Protein AF-A0A8T4ZHA0-F1 (afdb_monomer)

Structure (mmCIF, N/CA/C/O backbone):
data_AF-A0A8T4ZHA0-F1
#
_entry.id   AF-A0A8T4ZHA0-F1
#
loop_
_atom_site.group_PDB
_atom_site.id
_atom_site.type_symbol
_atom_site.label_atom_id
_atom_site.label_alt_id
_atom_site.label_comp_id
_atom_site.label_asym_id
_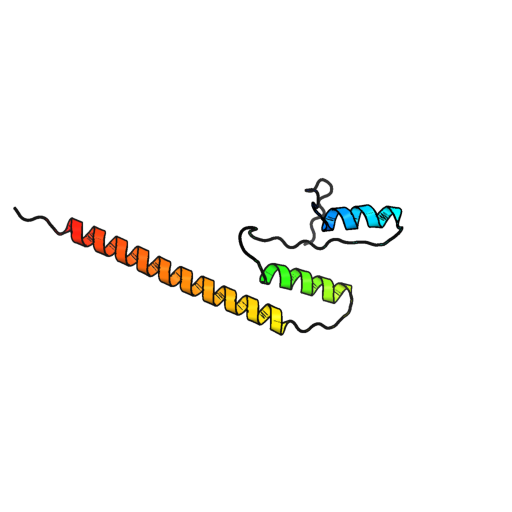atom_site.label_entity_id
_atom_site.label_seq_id
_atom_site.pdbx_PDB_ins_code
_atom_site.Cartn_x
_atom_site.Cartn_y
_atom_site.Cartn_z
_atom_site.occupancy
_atom_site.B_iso_or_equiv
_atom_site.auth_seq_id
_atom_site.auth_comp_id
_atom_site.auth_asym_id
_atom_site.auth_atom_id
_atom_site.pdbx_PDB_model_num
ATOM 1 N N . GLY A 1 1 ? -1.541 17.583 -7.412 1.00 37.22 1 GLY A N 1
ATOM 2 C CA . GLY A 1 1 ? -0.171 18.098 -7.582 1.00 37.22 1 GLY A CA 1
ATOM 3 C C . GLY A 1 1 ? 0.789 16.936 -7.489 1.00 37.22 1 GLY A C 1
ATOM 4 O O . GLY A 1 1 ? 0.532 16.043 -6.695 1.00 37.22 1 GLY A O 1
ATOM 5 N N . VAL A 1 2 ? 1.825 16.910 -8.325 1.00 42.56 2 VAL A N 1
ATOM 6 C CA . VAL A 1 2 ? 2.918 15.930 -8.247 1.00 42.56 2 VAL A CA 1
ATOM 7 C C . VAL A 1 2 ? 4.155 16.691 -7.794 1.00 42.56 2 VAL A C 1
ATOM 9 O O . VAL A 1 2 ? 4.518 17.682 -8.423 1.00 42.56 2 VAL A O 1
ATOM 12 N N . THR A 1 3 ? 4.779 16.242 -6.711 1.00 62.56 3 THR A N 1
ATOM 13 C CA . THR A 1 3 ? 6.028 16.814 -6.203 1.00 62.56 3 THR A CA 1
ATOM 14 C C . THR A 1 3 ? 7.154 15.858 -6.566 1.00 62.56 3 THR A C 1
ATOM 16 O O . THR A 1 3 ? 7.083 14.675 -6.240 1.00 62.56 3 THR A O 1
ATOM 19 N N . VAL A 1 4 ? 8.168 16.344 -7.282 1.00 66.50 4 VAL A N 1
ATOM 20 C CA . VAL A 1 4 ? 9.339 15.539 -7.653 1.00 66.50 4 VAL A CA 1
ATOM 21 C C . VAL A 1 4 ? 10.463 15.870 -6.686 1.00 66.50 4 VAL A C 1
ATOM 23 O O . VAL A 1 4 ? 11.120 16.899 -6.828 1.00 66.50 4 VAL A O 1
ATOM 26 N N . ASP A 1 5 ? 10.678 14.996 -5.709 1.00 69.12 5 ASP A N 1
ATOM 27 C CA . ASP A 1 5 ? 11.850 15.060 -4.843 1.00 69.12 5 ASP A CA 1
ATOM 28 C C . ASP A 1 5 ? 13.026 14.331 -5.511 1.00 69.12 5 ASP A C 1
ATOM 30 O O . ASP A 1 5 ? 12.945 13.143 -5.824 1.00 69.12 5 ASP A O 1
ATOM 34 N N . ARG A 1 6 ? 14.114 15.065 -5.776 1.00 68.88 6 ARG A N 1
ATOM 35 C CA . ARG A 1 6 ? 15.335 14.540 -6.410 1.00 68.88 6 ARG A CA 1
ATOM 36 C C . ARG A 1 6 ? 16.401 14.096 -5.407 1.00 68.88 6 ARG A C 1
ATOM 38 O O . ARG A 1 6 ? 17.335 13.413 -5.815 1.00 68.88 6 ARG A O 1
ATOM 45 N N . ALA A 1 7 ? 16.281 14.487 -4.139 1.00 68.50 7 ALA A N 1
ATOM 46 C CA . ALA A 1 7 ? 17.226 14.146 -3.074 1.00 68.50 7 ALA A CA 1
ATOM 47 C C . ALA A 1 7 ? 16.737 12.977 -2.197 1.00 68.50 7 ALA A C 1
ATOM 49 O O . ALA A 1 7 ? 17.449 12.584 -1.279 1.00 68.50 7 ALA A O 1
ATOM 50 N N . GLY A 1 8 ? 15.530 12.471 -2.480 1.00 69.88 8 GLY A N 1
ATOM 51 C CA . GLY A 1 8 ? 14.653 11.759 -1.554 1.00 69.88 8 GLY A CA 1
ATOM 52 C C . GLY A 1 8 ? 15.178 10.509 -0.844 1.00 69.88 8 GLY A C 1
ATOM 53 O O . GLY A 1 8 ? 16.284 10.012 -1.045 1.00 69.88 8 GLY A O 1
ATOM 54 N N . ILE A 1 9 ? 14.312 9.988 0.021 1.00 79.12 9 ILE A N 1
ATOM 55 C CA . ILE A 1 9 ? 14.568 8.826 0.875 1.00 79.12 9 ILE A CA 1
ATOM 56 C C . ILE A 1 9 ? 14.764 7.571 0.001 1.00 79.12 9 ILE A C 1
ATOM 58 O O . ILE A 1 9 ? 13.964 7.334 -0.911 1.00 79.12 9 ILE A O 1
ATOM 62 N N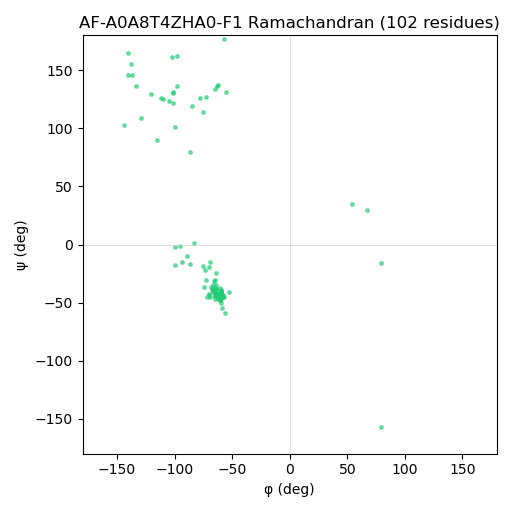 . PRO A 1 10 ? 15.794 6.741 0.260 1.00 85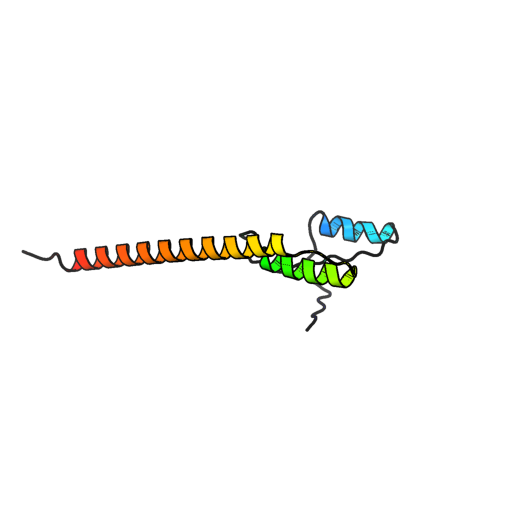.88 10 PRO A N 1
ATOM 63 C CA . PRO A 1 10 ? 16.019 5.530 -0.517 1.00 85.88 10 PRO A CA 1
ATOM 64 C C . PRO A 1 10 ? 14.850 4.550 -0.380 1.00 85.88 10 PRO A C 1
ATOM 66 O O . PRO A 1 10 ? 14.362 4.280 0.718 1.00 85.88 10 PRO A O 1
ATOM 69 N N . VAL A 1 11 ? 14.444 3.952 -1.501 1.00 89.75 11 VAL A N 1
ATOM 70 C CA . VAL A 1 11 ? 13.521 2.812 -1.495 1.00 89.75 11 VAL A CA 1
ATOM 71 C C . VAL A 1 11 ? 14.302 1.578 -1.057 1.00 89.75 11 VAL A C 1
ATOM 73 O O . VAL A 1 11 ? 15.206 1.129 -1.760 1.00 89.75 11 VAL A O 1
ATOM 76 N N . VAL A 1 12 ? 13.968 1.035 0.109 1.00 92.12 12 VAL A N 1
ATOM 77 C CA . VAL A 1 12 ? 14.665 -0.114 0.703 1.00 92.12 12 VAL A CA 1
ATOM 78 C C . VAL A 1 12 ? 13.941 -1.439 0.432 1.00 92.12 12 VAL A C 1
ATOM 80 O O . VAL A 1 12 ? 12.761 -1.470 0.080 1.00 92.12 12 VAL A O 1
ATOM 83 N N . GLY A 1 13 ? 14.659 -2.554 0.591 1.00 94.31 13 GLY A N 1
ATOM 84 C CA . GLY A 1 13 ? 14.123 -3.907 0.415 1.00 94.31 13 GLY A CA 1
ATOM 85 C C . GLY A 1 13 ? 14.006 -4.349 -1.048 1.00 94.31 13 GLY A C 1
ATOM 86 O O . GLY A 1 13 ? 14.700 -3.842 -1.933 1.00 94.31 13 GLY A O 1
ATOM 87 N N . ILE A 1 14 ? 13.122 -5.319 -1.303 1.00 96.25 14 ILE A N 1
ATOM 88 C CA . ILE A 1 14 ? 12.947 -5.930 -2.632 1.00 96.25 14 ILE A CA 1
ATOM 89 C C . ILE A 1 14 ? 12.538 -4.884 -3.677 1.00 96.25 14 ILE A C 1
ATOM 91 O O . ILE A 1 14 ? 13.063 -4.905 -4.787 1.00 96.25 14 ILE A O 1
ATOM 95 N N . SER A 1 15 ? 11.670 -3.933 -3.324 1.00 93.62 15 SER A N 1
ATOM 96 C CA . SER A 1 15 ? 11.220 -2.871 -4.235 1.00 93.62 15 SER A CA 1
ATOM 97 C C . SER A 1 15 ? 12.383 -2.029 -4.772 1.00 93.62 15 SER A C 1
ATOM 99 O O . SER A 1 15 ? 12.457 -1.775 -5.973 1.00 93.62 15 SER A O 1
ATOM 101 N N . GLY A 1 16 ? 13.325 -1.647 -3.903 1.00 93.69 16 GLY A N 1
ATOM 102 C CA . GLY A 1 16 ? 14.526 -0.910 -4.300 1.00 93.69 16 GLY A CA 1
ATOM 103 C C . GLY A 1 16 ? 15.505 -1.762 -5.103 1.00 93.69 16 GLY A C 1
ATOM 104 O O . GLY A 1 16 ? 16.024 -1.315 -6.126 1.00 93.69 16 GLY A O 1
ATOM 105 N N . LEU A 1 17 ? 15.711 -3.016 -4.683 1.00 95.50 17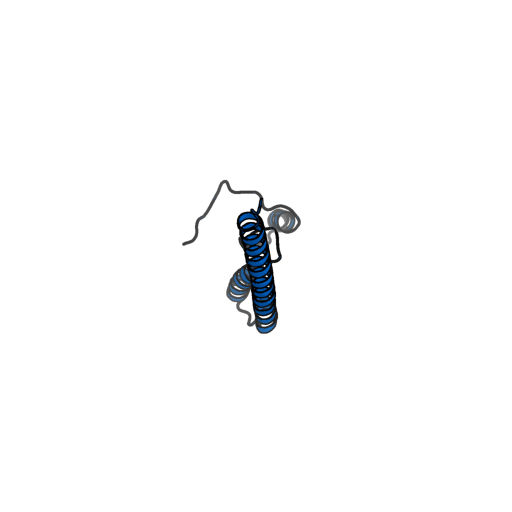 LEU A N 1
ATOM 106 C CA . LEU A 1 17 ? 16.597 -3.955 -5.371 1.00 95.50 17 LEU A CA 1
ATOM 107 C C . LEU A 1 17 ? 16.131 -4.225 -6.809 1.00 95.50 17 LEU A C 1
ATOM 109 O O . LEU A 1 17 ? 16.931 -4.141 -7.739 1.00 95.50 17 LEU A O 1
ATOM 113 N N . LEU A 1 18 ? 14.840 -4.507 -7.006 1.00 96.06 18 LEU A N 1
ATOM 114 C CA . LEU A 1 18 ? 14.265 -4.746 -8.331 1.00 96.06 18 LEU A CA 1
ATOM 115 C C . LEU A 1 18 ? 14.392 -3.514 -9.231 1.00 96.06 18 LEU A C 1
ATOM 117 O O . LEU A 1 18 ? 14.785 -3.647 -10.391 1.00 96.06 18 LEU A O 1
ATOM 121 N N . LEU A 1 19 ? 14.125 -2.319 -8.693 1.00 93.94 19 LEU A N 1
ATOM 122 C CA . LEU A 1 19 ? 14.266 -1.067 -9.436 1.00 93.94 19 LEU A CA 1
ATOM 123 C C . LEU A 1 19 ? 15.725 -0.827 -9.863 1.00 93.94 19 LEU A C 1
ATOM 125 O O . LEU A 1 19 ? 15.985 -0.476 -11.014 1.00 93.94 19 LEU A O 1
ATOM 129 N N . GLY A 1 20 ? 16.687 -1.084 -8.970 1.00 93.19 20 GLY A N 1
ATOM 130 C CA . GLY A 1 20 ? 18.117 -0.976 -9.266 1.00 93.19 20 GLY A CA 1
ATOM 131 C C . GLY A 1 20 ? 18.604 -1.990 -10.309 1.00 93.19 20 GLY A C 1
ATOM 132 O O . GLY A 1 20 ? 19.381 -1.641 -11.199 1.00 93.19 20 GLY A O 1
ATOM 133 N N . LEU A 1 21 ? 18.111 -3.233 -10.250 1.00 96.44 21 LEU A N 1
ATOM 134 C CA . LEU A 1 21 ? 18.470 -4.307 -11.185 1.00 96.44 21 LEU A CA 1
ATOM 135 C C . LEU A 1 21 ? 17.822 -4.165 -12.571 1.00 96.44 21 LEU A C 1
ATOM 137 O O . LEU A 1 21 ? 18.312 -4.761 -13.534 1.00 96.44 21 LEU A O 1
ATOM 141 N N . ALA A 1 22 ? 16.754 -3.377 -12.708 1.00 96.88 22 ALA A N 1
ATOM 142 C CA . ALA A 1 22 ? 16.078 -3.166 -13.986 1.00 96.88 22 ALA A CA 1
ATOM 143 C C . ALA A 1 22 ? 16.966 -2.440 -15.013 1.00 96.88 22 ALA A C 1
ATOM 145 O O . ALA A 1 22 ? 17.023 -2.836 -16.179 1.00 96.88 22 ALA A O 1
ATOM 146 N N . LYS A 1 23 ? 17.730 -1.428 -14.573 1.00 91.12 23 LYS A N 1
ATOM 147 C CA . LYS A 1 23 ? 18.593 -0.609 -15.442 1.00 91.12 23 LYS A CA 1
ATOM 148 C C . LYS A 1 23 ? 19.658 -1.417 -16.204 1.00 91.12 23 LYS A C 1
ATOM 150 O O . LYS A 1 23 ? 19.680 -1.315 -17.431 1.00 91.12 23 LYS A O 1
ATOM 155 N N . PRO A 1 24 ? 20.523 -2.233 -15.562 1.00 96.69 24 PRO A N 1
ATOM 156 C CA . PRO A 1 24 ? 21.505 -3.041 -16.295 1.00 96.69 24 PRO A CA 1
ATOM 157 C C . PRO A 1 24 ? 20.847 -4.087 -17.204 1.00 96.69 24 PRO A C 1
ATOM 159 O O . PRO A 1 24 ? 21.431 -4.481 -18.209 1.00 96.69 24 PRO A O 1
ATOM 162 N N . LYS A 1 25 ? 19.610 -4.497 -16.897 1.00 96.88 25 LYS A N 1
ATOM 163 C CA . LYS A 1 25 ? 18.807 -5.399 -17.732 1.00 96.88 25 LYS A CA 1
ATOM 164 C C . LYS A 1 25 ? 18.063 -4.692 -18.871 1.00 96.88 25 LYS A C 1
ATOM 166 O O . LYS A 1 25 ? 17.358 -5.362 -19.616 1.00 96.88 25 LYS A O 1
ATOM 171 N N . ARG A 1 26 ? 18.225 -3.369 -19.027 1.00 96.56 26 ARG A N 1
ATOM 172 C CA . ARG A 1 26 ? 17.512 -2.536 -20.016 1.00 96.56 26 ARG A CA 1
ATOM 173 C C . ARG A 1 26 ? 15.984 -2.672 -19.923 1.00 96.56 26 ARG A C 1
ATOM 175 O O . ARG A 1 26 ? 15.292 -2.622 -20.935 1.00 96.56 26 ARG A O 1
ATOM 182 N N . LEU A 1 27 ? 15.468 -2.851 -18.708 1.00 96.88 27 LEU A N 1
ATOM 183 C CA . LEU A 1 27 ? 14.037 -2.924 -18.434 1.00 96.88 27 LEU A CA 1
ATOM 184 C C . LEU A 1 27 ? 13.527 -1.569 -17.944 1.00 96.88 27 LEU A C 1
ATOM 186 O O . LEU A 1 27 ? 14.140 -0.941 -17.080 1.00 96.88 27 LEU A O 1
ATOM 190 N N . ASN A 1 28 ? 12.373 -1.150 -18.464 1.00 94.25 28 ASN A N 1
ATOM 191 C CA . ASN A 1 28 ? 11.634 -0.026 -17.903 1.00 94.25 28 ASN A CA 1
ATOM 192 C C . ASN A 1 28 ? 11.003 -0.470 -16.581 1.00 94.25 28 ASN A C 1
ATOM 194 O O . ASN A 1 28 ? 10.300 -1.478 -16.539 1.00 94.25 28 ASN A O 1
ATOM 198 N N . ALA A 1 29 ? 11.253 0.278 -15.511 1.00 93.50 29 ALA A N 1
ATOM 199 C CA . ALA A 1 29 ? 10.720 -0.025 -14.193 1.00 93.50 29 ALA A CA 1
ATOM 200 C C . ALA A 1 29 ? 10.292 1.253 -13.472 1.00 93.50 29 ALA A C 1
ATOM 202 O O . ALA A 1 29 ? 10.912 2.307 -13.606 1.00 93.50 29 ALA A O 1
ATOM 203 N N . ILE A 1 30 ? 9.226 1.126 -12.688 1.00 92.88 30 ILE A N 1
ATOM 204 C CA . ILE A 1 30 ? 8.684 2.159 -11.812 1.00 92.88 30 ILE A CA 1
ATOM 205 C C . ILE A 1 30 ? 8.321 1.506 -10.478 1.00 92.88 30 ILE A C 1
ATOM 207 O O . ILE A 1 30 ? 7.899 0.351 -10.442 1.00 92.88 30 ILE A O 1
ATOM 211 N N . CYS A 1 31 ? 8.488 2.238 -9.380 1.00 92.56 31 CYS A N 1
ATOM 212 C CA . CYS A 1 31 ? 8.013 1.836 -8.062 1.00 92.56 31 CYS A CA 1
ATOM 213 C C . CYS A 1 31 ? 6.877 2.776 -7.640 1.00 92.56 31 CYS A C 1
ATOM 215 O O . CYS A 1 31 ? 7.050 3.993 -7.665 1.00 92.56 31 CYS A O 1
ATOM 217 N N . LEU A 1 32 ? 5.718 2.218 -7.281 1.00 94.25 32 LEU A N 1
ATOM 218 C CA . LEU A 1 32 ? 4.584 2.966 -6.735 1.00 94.25 32 LEU A CA 1
ATOM 219 C C . LEU A 1 32 ? 4.561 2.778 -5.217 1.00 94.25 32 LEU A C 1
ATOM 221 O O . LEU A 1 32 ? 4.465 1.648 -4.741 1.00 94.25 32 LEU A O 1
ATOM 225 N N . LEU A 1 33 ? 4.639 3.875 -4.468 1.00 92.38 33 LEU A N 1
ATOM 226 C CA . LEU A 1 33 ? 4.653 3.868 -3.006 1.00 92.38 33 LEU A CA 1
ATOM 227 C C . LEU A 1 33 ? 3.471 4.681 -2.482 1.00 92.38 33 LEU A C 1
ATOM 229 O O . LEU A 1 33 ? 3.244 5.806 -2.926 1.00 92.38 33 LEU A O 1
ATOM 233 N N . GLY A 1 34 ? 2.710 4.092 -1.561 1.00 91.50 34 GLY A N 1
ATOM 234 C CA . GLY A 1 34 ? 1.626 4.764 -0.852 1.00 91.50 34 GLY A CA 1
ATOM 235 C C . GLY A 1 34 ? 2.083 5.156 0.544 1.00 91.50 34 GLY A C 1
ATOM 236 O O . GLY A 1 34 ? 2.633 4.325 1.261 1.00 91.50 34 GLY A O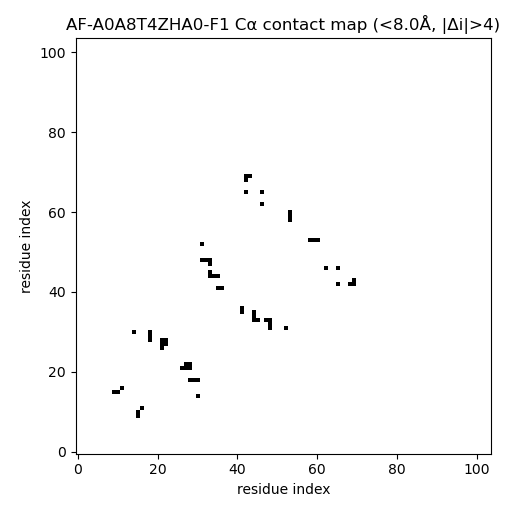 1
ATOM 237 N N . GLU A 1 35 ? 1.853 6.408 0.924 1.00 91.50 35 GLU A N 1
ATOM 238 C CA . GLU A 1 35 ? 2.031 6.853 2.304 1.00 91.50 35 GLU A CA 1
ATOM 239 C C . GLU A 1 35 ? 1.045 6.112 3.220 1.00 91.50 35 GLU A C 1
ATOM 241 O O . GLU A 1 35 ? -0.125 5.941 2.869 1.00 91.50 35 GLU A O 1
ATOM 246 N N . THR A 1 36 ? 1.530 5.653 4.373 1.00 92.00 36 THR A N 1
ATOM 247 C CA . THR A 1 36 ? 0.738 4.950 5.393 1.00 92.00 36 THR A CA 1
ATOM 248 C C . THR A 1 36 ? 1.173 5.418 6.775 1.00 92.00 36 THR A C 1
ATOM 250 O O . THR A 1 36 ? 2.254 5.984 6.932 1.00 92.00 36 THR A O 1
ATOM 253 N N . SER A 1 37 ? 0.372 5.124 7.796 1.00 88.19 37 SER A N 1
ATOM 254 C CA . SER A 1 37 ? 0.749 5.379 9.188 1.00 88.19 37 SER A CA 1
ATOM 255 C C . SER A 1 37 ? 1.876 4.465 9.701 1.00 88.19 37 SER A C 1
ATOM 257 O O . SER A 1 37 ? 2.477 4.742 10.737 1.00 88.19 37 SER A O 1
ATOM 259 N N . GLY A 1 38 ? 2.167 3.371 8.987 1.00 86.94 38 GLY A N 1
ATOM 260 C CA . GLY A 1 38 ? 3.290 2.465 9.238 1.00 86.94 38 GLY A CA 1
ATOM 261 C C . GLY A 1 38 ? 3.104 1.454 10.376 1.00 86.94 38 GLY A C 1
ATOM 262 O O . GLY A 1 38 ? 3.847 0.478 10.421 1.00 86.94 38 GLY A O 1
ATOM 263 N N . TYR A 1 39 ? 2.127 1.633 11.272 1.00 86.88 39 TYR A N 1
ATOM 264 C CA . TYR A 1 39 ? 1.928 0.752 12.437 1.00 86.88 39 TYR A CA 1
ATOM 265 C C . TYR A 1 39 ? 0.823 -0.301 12.256 1.00 86.88 39 TYR A C 1
ATOM 267 O O . TYR A 1 39 ? 0.776 -1.279 12.999 1.00 86.88 39 TYR A O 1
ATOM 275 N N . THR A 1 40 ? -0.069 -0.126 11.280 1.00 87.25 40 THR A N 1
ATOM 276 C CA . THR A 1 40 ? -1.143 -1.076 10.948 1.00 87.25 40 THR A CA 1
ATOM 277 C C . THR A 1 40 ? -1.280 -1.222 9.434 1.00 87.25 40 THR A C 1
ATOM 279 O O . THR A 1 40 ? -0.898 -0.312 8.692 1.00 87.25 40 THR A O 1
ATOM 282 N N . PRO A 1 41 ? -1.813 -2.356 8.941 1.00 89.56 41 PRO A N 1
ATOM 283 C CA . PRO A 1 41 ? -2.162 -2.491 7.532 1.00 89.56 41 PRO A CA 1
ATOM 284 C C . PRO A 1 41 ? -3.115 -1.375 7.087 1.00 89.56 41 PRO A C 1
ATOM 286 O O . PRO A 1 41 ? -4.132 -1.153 7.732 1.00 89.56 41 PRO A O 1
ATOM 289 N N . ASP A 1 42 ? -2.820 -0.713 5.966 1.00 92.75 42 ASP A N 1
ATOM 290 C CA . ASP A 1 42 ? -3.655 0.360 5.413 1.00 92.75 42 ASP A CA 1
ATOM 291 C C . ASP A 1 42 ? -4.243 -0.045 4.044 1.00 92.75 42 ASP A C 1
ATOM 293 O O . ASP A 1 42 ? -3.639 0.194 2.989 1.00 92.75 42 ASP A O 1
ATOM 297 N N . PRO A 1 43 ? -5.439 -0.667 4.013 1.00 94.25 43 PRO A N 1
ATOM 298 C CA . PRO A 1 43 ? -6.080 -1.070 2.769 1.00 94.25 43 PRO A CA 1
ATOM 299 C C . PRO A 1 43 ? -6.572 0.131 1.952 1.00 94.25 43 PRO A C 1
ATOM 301 O O . PRO A 1 43 ? -6.756 0.001 0.742 1.00 94.25 43 PRO A O 1
ATOM 304 N N . LYS A 1 44 ? -6.749 1.317 2.559 1.00 94.00 44 LYS A N 1
ATOM 305 C CA . LYS A 1 44 ? -7.114 2.534 1.819 1.00 94.00 44 LYS A CA 1
ATOM 306 C C . LYS A 1 44 ? -5.920 3.021 1.000 1.00 94.00 44 LYS A C 1
ATOM 308 O O . LYS A 1 44 ? -6.085 3.317 -0.185 1.00 94.00 44 LYS A O 1
ATOM 313 N N . ALA A 1 45 ? -4.726 3.059 1.591 1.00 95.19 45 ALA A N 1
ATOM 314 C CA . ALA A 1 45 ? -3.492 3.369 0.871 1.00 95.19 45 ALA A CA 1
ATOM 315 C C . ALA A 1 45 ? -3.214 2.339 -0.234 1.00 95.19 45 ALA A C 1
ATOM 317 O O . ALA A 1 45 ? -2.958 2.718 -1.381 1.00 95.19 45 ALA A O 1
ATOM 318 N N . ALA A 1 46 ? -3.371 1.045 0.066 1.00 95.19 46 ALA A N 1
ATOM 319 C CA . ALA A 1 46 ? -3.226 -0.018 -0.927 1.00 95.19 46 ALA A CA 1
ATOM 320 C C . ALA A 1 46 ? -4.214 0.138 -2.100 1.00 95.19 46 ALA A C 1
ATOM 322 O O . ALA A 1 46 ? -3.802 0.072 -3.260 1.00 95.19 46 ALA A O 1
ATOM 323 N N . LYS A 1 47 ? -5.497 0.440 -1.830 1.00 96.25 47 LYS A N 1
ATOM 324 C CA . LYS A 1 47 ? -6.508 0.684 -2.876 1.00 96.25 47 LYS A CA 1
ATOM 325 C C . LYS A 1 47 ? -6.133 1.863 -3.777 1.00 96.25 47 LYS A C 1
ATOM 327 O O . LYS A 1 47 ? -6.325 1.781 -4.991 1.00 96.25 47 LYS A O 1
ATOM 332 N N . ARG A 1 48 ? -5.580 2.950 -3.224 1.00 95.88 48 ARG A N 1
ATOM 333 C CA . ARG A 1 48 ? -5.142 4.120 -4.013 1.00 95.88 48 ARG A CA 1
ATOM 334 C C . ARG A 1 48 ? -4.028 3.756 -4.991 1.00 95.88 48 ARG A C 1
ATOM 336 O O . ARG A 1 48 ? -4.126 4.098 -6.168 1.00 95.88 48 ARG A O 1
ATOM 343 N N . ILE A 1 49 ? -3.013 3.026 -4.527 1.00 96.56 49 ILE A N 1
ATOM 344 C CA . ILE A 1 49 ? -1.915 2.561 -5.384 1.00 96.56 49 ILE A CA 1
ATOM 345 C C . ILE A 1 49 ? -2.420 1.584 -6.444 1.00 96.56 49 ILE A C 1
ATOM 347 O O . ILE A 1 49 ? -2.093 1.748 -7.618 1.00 96.56 49 ILE A O 1
ATOM 351 N N . LEU A 1 50 ? -3.283 0.636 -6.066 1.00 96.06 50 LEU A N 1
ATOM 352 C CA . LEU A 1 50 ? -3.890 -0.301 -7.010 1.00 96.06 50 LEU A CA 1
ATOM 353 C C . LEU A 1 50 ? -4.706 0.431 -8.085 1.00 96.06 50 LEU A C 1
ATOM 355 O O . LEU A 1 50 ? -4.584 0.118 -9.262 1.00 96.06 50 LEU A O 1
ATOM 359 N N . THR A 1 51 ? -5.459 1.468 -7.714 1.00 96.25 51 THR A N 1
ATOM 360 C CA . THR A 1 51 ? -6.218 2.295 -8.671 1.00 96.25 51 THR A CA 1
ATOM 361 C C . THR A 1 51 ? -5.304 2.967 -9.699 1.00 96.25 51 THR A C 1
ATOM 363 O O . THR A 1 51 ? -5.650 3.049 -10.877 1.00 96.25 51 THR A O 1
ATOM 366 N N . ILE A 1 52 ? -4.134 3.455 -9.276 1.00 95.75 52 ILE A N 1
ATOM 367 C CA . ILE A 1 52 ? -3.147 4.051 -10.187 1.00 95.75 52 ILE A CA 1
ATOM 368 C C . ILE A 1 52 ? -2.538 2.971 -11.085 1.00 95.75 52 ILE A C 1
ATOM 370 O O . ILE A 1 52 ? -2.458 3.165 -12.294 1.00 95.75 52 ILE A O 1
ATOM 374 N N . LEU A 1 53 ? -2.155 1.826 -10.517 1.00 96.25 53 LEU A N 1
ATOM 375 C CA . LEU A 1 53 ? -1.573 0.710 -11.263 1.00 96.25 53 LEU A CA 1
ATOM 376 C C . LEU A 1 53 ? -2.518 0.193 -12.356 1.00 96.25 53 LEU A C 1
ATOM 378 O O . LEU A 1 53 ? -2.098 0.020 -13.494 1.00 96.25 53 LEU A O 1
ATOM 382 N N . VAL A 1 54 ? -3.798 0.008 -12.028 1.00 97.00 54 VAL A N 1
ATOM 383 C CA . VAL A 1 54 ? -4.851 -0.411 -12.967 1.00 97.00 54 VAL A CA 1
ATOM 384 C C . VAL A 1 54 ? -4.951 0.558 -14.144 1.00 97.00 54 VAL A C 1
ATOM 386 O O . VAL A 1 54 ? -4.950 0.129 -15.295 1.00 97.00 54 VAL A O 1
ATOM 389 N N . LYS A 1 55 ? -4.936 1.871 -13.872 1.00 95.75 55 LYS A N 1
ATOM 390 C CA . LYS A 1 55 ? -4.933 2.909 -14.916 1.00 95.75 55 LYS A CA 1
ATOM 391 C C . LYS A 1 55 ? -3.672 2.881 -15.778 1.00 95.75 55 LYS A C 1
ATOM 393 O O . LYS A 1 55 ? -3.769 3.097 -16.979 1.00 95.75 55 LYS A O 1
ATOM 398 N N . LEU A 1 56 ? -2.506 2.630 -15.180 1.00 95.56 56 LEU A N 1
ATOM 399 C CA . LEU A 1 56 ? -1.237 2.539 -15.910 1.00 95.56 56 LEU A CA 1
ATOM 400 C C . LEU A 1 56 ? -1.178 1.310 -16.824 1.00 95.56 56 LEU A C 1
ATOM 402 O O . LEU A 1 56 ? -0.603 1.389 -17.904 1.00 95.56 56 LEU A O 1
ATOM 406 N N . LEU A 1 57 ? -1.753 0.188 -16.388 1.00 95.69 57 LEU A N 1
ATOM 407 C CA . LEU A 1 57 ? -1.767 -1.063 -17.148 1.00 95.69 57 LEU A CA 1
ATOM 408 C C . LEU A 1 57 ? -2.936 -1.157 -18.140 1.00 95.69 57 LEU A C 1
ATOM 410 O O . LEU A 1 57 ? -2.889 -1.996 -19.034 1.00 95.69 57 LEU A O 1
ATOM 414 N N . GLY A 1 58 ? -3.971 -0.325 -17.993 1.00 96.81 58 GLY A N 1
ATOM 415 C CA . GLY A 1 58 ? -5.158 -0.356 -18.851 1.00 96.81 58 GLY A CA 1
ATOM 416 C C . GLY A 1 58 ? -5.998 -1.626 -18.685 1.00 96.81 58 GLY A C 1
ATOM 417 O O . GLY A 1 58 ? -6.617 -2.076 -19.643 1.00 96.81 58 GLY A O 1
ATOM 418 N N . VAL A 1 59 ? -5.987 -2.223 -17.491 1.00 97.31 59 VAL A N 1
ATOM 419 C CA . VAL A 1 59 ? -6.749 -3.440 -17.168 1.00 97.31 59 VAL A CA 1
ATOM 420 C C . VAL A 1 59 ? -7.996 -3.102 -16.356 1.00 97.31 59 VAL A C 1
ATOM 422 O O . VAL A 1 59 ? -8.065 -2.044 -15.737 1.00 97.31 59 VAL A O 1
ATOM 425 N N . GLU A 1 60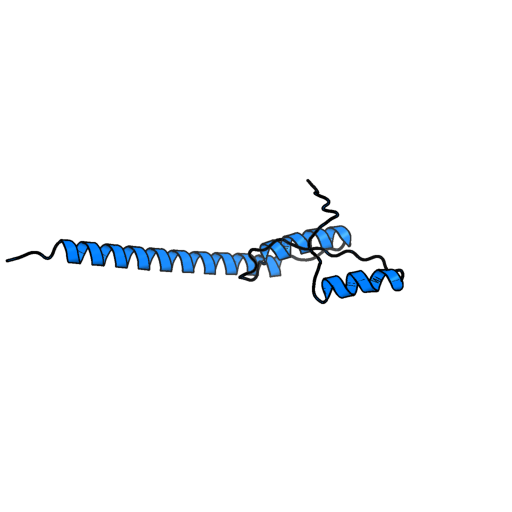 ? -8.963 -4.014 -16.312 1.00 95.56 60 GLU A N 1
ATOM 426 C CA . GLU A 1 60 ? -10.095 -3.938 -15.386 1.00 95.56 60 GLU A CA 1
ATOM 427 C C . GLU A 1 60 ? -9.865 -4.891 -14.212 1.00 95.56 60 GLU A C 1
ATOM 429 O O . GLU A 1 60 ? -9.492 -6.049 -14.395 1.00 95.56 60 GLU A O 1
ATOM 434 N N . ILE A 1 61 ? -10.058 -4.390 -12.991 1.00 95.62 61 ILE A N 1
ATOM 435 C CA . ILE A 1 61 ? -9.933 -5.166 -11.756 1.00 95.62 61 ILE A CA 1
ATOM 436 C C . ILE A 1 61 ? -11.143 -4.865 -10.880 1.00 95.62 61 ILE A C 1
ATOM 438 O O . ILE A 1 61 ? -11.526 -3.705 -10.716 1.00 95.62 61 ILE A O 1
ATOM 442 N N . ASP A 1 62 ? -11.714 -5.912 -10.290 1.00 96.31 62 ASP A N 1
ATOM 443 C CA . ASP A 1 62 ? -12.749 -5.779 -9.274 1.00 96.31 62 ASP A CA 1
ATOM 444 C C . ASP A 1 62 ? -12.142 -5.394 -7.912 1.00 96.31 62 ASP A C 1
ATOM 446 O O . ASP A 1 62 ? -11.243 -6.057 -7.389 1.00 96.31 62 ASP A O 1
ATOM 450 N N . PHE A 1 63 ? -12.653 -4.311 -7.325 1.00 97.06 63 PHE A N 1
ATOM 451 C CA . PHE A 1 63 ? -12.218 -3.785 -6.031 1.00 97.06 63 PHE A CA 1
ATOM 452 C C . PHE A 1 63 ? -13.071 -4.272 -4.847 1.00 97.06 63 PHE A C 1
ATOM 454 O O . PHE A 1 63 ? -12.742 -3.945 -3.705 1.00 97.06 63 PHE A O 1
ATOM 461 N N . THR A 1 64 ? -14.122 -5.074 -5.064 1.00 97.44 64 THR A N 1
ATOM 462 C CA . THR A 1 64 ? -15.018 -5.550 -3.987 1.00 97.44 64 THR A CA 1
ATOM 463 C C . THR A 1 64 ? -14.270 -6.204 -2.826 1.00 97.44 64 THR A C 1
ATOM 465 O O . THR A 1 64 ? -14.582 -5.944 -1.661 1.00 97.44 64 THR A O 1
ATOM 468 N N . GLY A 1 65 ? -13.239 -7.003 -3.121 1.00 96.25 65 GLY A N 1
ATOM 469 C CA . GLY A 1 65 ? -12.395 -7.635 -2.111 1.00 96.25 65 GLY A CA 1
ATOM 470 C C . GLY A 1 65 ? -11.774 -6.605 -1.169 1.00 96.25 65 GLY A C 1
ATOM 471 O O . GLY A 1 65 ? -12.042 -6.629 0.034 1.00 96.25 65 GLY A O 1
ATOM 472 N N . ILE A 1 66 ? -11.000 -5.654 -1.702 1.00 96.31 66 ILE A N 1
ATOM 473 C CA . ILE A 1 66 ? -10.326 -4.634 -0.884 1.00 96.31 66 ILE A CA 1
ATOM 474 C C . ILE A 1 66 ? -11.320 -3.688 -0.197 1.00 96.31 66 ILE A C 1
ATOM 476 O O . ILE A 1 66 ? -11.081 -3.276 0.936 1.00 96.31 66 ILE A O 1
ATOM 480 N N . ASP A 1 67 ? -12.469 -3.420 -0.817 1.00 97.12 67 ASP A N 1
ATOM 481 C CA . ASP A 1 67 ? -13.531 -2.610 -0.217 1.00 97.12 67 ASP A CA 1
ATOM 482 C C . ASP A 1 67 ? -14.167 -3.283 0.997 1.00 97.12 67 ASP A C 1
ATOM 484 O O . ASP A 1 67 ? -14.353 -2.642 2.033 1.00 97.12 67 ASP A O 1
ATOM 488 N N . SER A 1 68 ? -14.398 -4.595 0.932 1.00 96.12 68 SER A N 1
ATOM 489 C CA . SER A 1 68 ? -14.857 -5.358 2.094 1.00 96.12 68 SER A CA 1
ATOM 490 C C . SER A 1 68 ? -13.849 -5.305 3.252 1.00 96.12 68 SER A C 1
ATOM 492 O O . SER A 1 68 ? -14.240 -5.179 4.414 1.00 96.12 68 SER A O 1
ATOM 494 N N . HIS A 1 69 ? -12.544 -5.329 2.954 1.00 94.56 69 HIS A N 1
ATOM 495 C CA . HIS A 1 69 ? -11.488 -5.196 3.960 1.00 94.56 69 HIS A CA 1
ATOM 496 C C . HIS A 1 69 ? -11.448 -3.798 4.587 1.00 94.56 69 HIS A C 1
ATOM 498 O O . HIS A 1 69 ? -11.285 -3.687 5.802 1.00 94.56 69 HIS A O 1
ATOM 504 N N . ILE A 1 70 ? -11.654 -2.744 3.793 1.00 95.31 70 ILE A N 1
ATOM 505 C CA . ILE A 1 70 ? -11.759 -1.368 4.296 1.00 95.31 70 ILE A CA 1
ATOM 506 C C . ILE A 1 70 ? -12.934 -1.248 5.272 1.00 95.31 70 ILE A C 1
ATOM 508 O O . ILE A 1 70 ? -12.764 -0.701 6.360 1.00 95.31 70 ILE A O 1
ATOM 512 N N . LEU A 1 71 ? -14.103 -1.796 4.926 1.00 95.19 71 LEU A N 1
ATOM 513 C CA . LEU A 1 71 ? -15.283 -1.763 5.798 1.00 95.19 71 LEU A CA 1
ATOM 514 C C . LEU A 1 71 ? -15.056 -2.514 7.115 1.00 95.19 71 LEU A C 1
ATOM 516 O O . LEU A 1 71 ? -15.401 -2.002 8.178 1.00 95.19 71 LEU A O 1
ATOM 520 N N . ARG A 1 72 ? -14.420 -3.693 7.067 1.00 92.69 72 ARG A N 1
ATOM 521 C CA . ARG A 1 72 ? -14.059 -4.447 8.280 1.00 92.69 72 ARG A CA 1
ATOM 522 C C . ARG A 1 72 ? -13.136 -3.650 9.197 1.00 92.69 72 ARG A C 1
ATOM 524 O O . ARG A 1 72 ? -13.320 -3.680 10.407 1.00 92.69 72 ARG A O 1
ATOM 531 N N . MET A 1 73 ? -12.162 -2.931 8.641 1.00 89.94 73 MET A N 1
ATOM 532 C CA . MET A 1 73 ? -11.261 -2.109 9.452 1.00 89.94 73 MET A CA 1
ATOM 533 C C . MET A 1 73 ? -11.968 -0.931 10.116 1.00 89.94 73 MET A C 1
ATOM 535 O O . MET A 1 73 ? -11.692 -0.648 11.277 1.00 89.94 73 MET A O 1
ATOM 539 N N . VAL A 1 74 ? -12.921 -0.300 9.427 1.00 90.06 74 VAL A N 1
ATOM 540 C CA . VAL A 1 74 ? -13.746 0.768 10.013 1.00 90.06 74 VAL A CA 1
ATOM 541 C C . VAL A 1 74 ? -14.611 0.238 11.165 1.00 90.06 74 VAL A C 1
ATOM 543 O O . VAL A 1 74 ? -14.758 0.913 12.183 1.00 90.06 74 VAL A O 1
ATOM 546 N N . ASP A 1 75 ? -15.158 -0.975 11.046 1.00 92.38 75 ASP A N 1
ATOM 547 C CA . ASP A 1 75 ? -15.923 -1.611 12.130 1.00 92.38 75 ASP A CA 1
ATOM 548 C C . ASP A 1 75 ? -15.046 -1.894 13.362 1.00 92.38 75 ASP A C 1
ATOM 550 O O . ASP A 1 75 ? -15.432 -1.583 14.490 1.00 92.38 75 ASP A O 1
ATOM 554 N N . VAL A 1 76 ? -13.833 -2.417 13.150 1.00 89.56 76 VAL A N 1
ATOM 555 C CA . VAL A 1 76 ? -12.859 -2.643 14.230 1.00 89.56 76 VAL A CA 1
ATOM 556 C C . VAL A 1 76 ? -12.493 -1.328 14.921 1.00 89.56 76 VAL A C 1
ATOM 558 O O . VAL A 1 76 ? -12.552 -1.251 16.147 1.00 89.56 76 VAL A O 1
ATOM 561 N N . GLU A 1 77 ? -12.182 -0.283 14.154 1.00 87.88 77 GLU A N 1
ATOM 562 C CA . GLU A 1 77 ? -11.860 1.051 14.677 1.00 87.88 77 GLU A CA 1
ATOM 563 C C . GLU A 1 77 ? -13.022 1.632 15.498 1.00 87.88 77 GLU A C 1
ATOM 565 O O . GLU A 1 77 ? -12.830 2.144 16.602 1.00 87.88 77 GLU A O 1
ATOM 570 N N . THR A 1 78 ? -14.255 1.471 15.013 1.00 91.56 78 THR A N 1
ATOM 571 C CA . THR A 1 78 ? -15.456 1.943 15.714 1.00 91.56 78 THR A CA 1
ATOM 572 C C . THR A 1 78 ? -15.650 1.229 17.050 1.00 91.56 78 THR A C 1
ATOM 574 O O . THR A 1 78 ? -15.971 1.872 18.050 1.00 91.56 78 THR A O 1
ATOM 577 N N . LYS A 1 79 ? -15.431 -0.090 17.090 1.00 93.06 79 LYS A N 1
ATOM 578 C CA . LYS A 1 79 ? -15.533 -0.889 18.319 1.00 93.06 79 LYS A CA 1
ATOM 579 C C . LYS A 1 79 ? -14.454 -0.535 19.336 1.00 93.06 79 LYS A C 1
ATOM 581 O O . LYS A 1 79 ? -14.764 -0.460 20.522 1.00 93.06 79 LYS A O 1
ATOM 586 N N . ILE A 1 80 ? -13.222 -0.292 18.882 1.00 90.44 80 ILE A N 1
ATOM 587 C CA . ILE A 1 80 ? -12.124 0.168 19.745 1.00 90.44 80 ILE A CA 1
ATOM 588 C C . ILE A 1 80 ? -12.505 1.501 20.389 1.00 90.44 80 ILE A C 1
ATOM 590 O O . ILE A 1 80 ? -12.511 1.597 21.613 1.00 90.44 80 ILE A O 1
ATOM 594 N N . ARG A 1 81 ? -12.951 2.478 19.591 1.00 91.31 81 ARG A N 1
ATOM 595 C CA . ARG A 1 81 ? -13.372 3.791 20.100 1.00 91.31 81 ARG A CA 1
ATOM 596 C C . ARG A 1 81 ? -14.498 3.691 21.133 1.00 91.31 81 ARG A C 1
ATOM 598 O O . ARG A 1 81 ? -14.443 4.326 22.179 1.00 91.31 81 ARG A O 1
ATOM 605 N N . GLN A 1 82 ? -15.504 2.855 20.875 1.00 93.06 82 GLN A N 1
ATOM 606 C CA . GLN A 1 82 ? -16.594 2.626 21.831 1.00 93.06 82 GLN A CA 1
ATOM 607 C C . GLN A 1 82 ? -16.116 1.976 23.137 1.00 93.06 82 GLN A C 1
ATOM 609 O O . GLN A 1 82 ? -16.681 2.240 24.198 1.00 93.06 82 GLN A O 1
ATOM 614 N N . ALA A 1 83 ? -15.117 1.092 23.074 1.00 91.44 83 ALA A N 1
ATOM 615 C CA . ALA A 1 83 ? -14.529 0.489 24.264 1.00 91.44 83 ALA A CA 1
ATOM 616 C C . ALA A 1 83 ? -13.726 1.523 25.070 1.00 91.44 83 ALA A C 1
ATOM 618 O O . ALA A 1 83 ? -13.888 1.589 26.287 1.00 91.44 83 ALA A O 1
ATOM 619 N N . GLU A 1 84 ? -12.936 2.365 24.401 1.00 90.50 84 GLU A N 1
ATOM 620 C CA . GLU A 1 84 ? -12.175 3.457 25.022 1.00 90.50 84 GLU A CA 1
ATOM 621 C C . GLU A 1 84 ? -13.090 4.471 25.721 1.00 90.50 84 GLU A C 1
ATOM 623 O O . GLU A 1 84 ? -12.865 4.794 26.886 1.00 90.50 84 GLU A O 1
ATOM 628 N N . GLU A 1 85 ? -14.174 4.905 25.068 1.00 92.38 85 GLU A N 1
ATOM 629 C CA . GLU A 1 85 ? -15.158 5.825 25.658 1.00 92.38 85 GLU A CA 1
ATOM 630 C C . GLU A 1 85 ? -15.798 5.243 26.927 1.00 92.38 85 GLU A C 1
ATOM 632 O O . GLU A 1 85 ? -15.938 5.938 27.934 1.00 92.38 85 GLU A O 1
ATOM 637 N N . LYS A 1 86 ? -16.157 3.951 26.916 1.00 90.06 86 LYS A N 1
ATOM 638 C CA . LYS A 1 86 ? -16.720 3.270 28.095 1.00 90.06 86 LYS A CA 1
ATOM 639 C C . LYS A 1 86 ? -15.717 3.169 29.241 1.00 90.06 86 LYS A C 1
ATOM 641 O O . LYS A 1 86 ? -16.120 3.309 30.394 1.00 90.06 86 LYS A O 1
ATOM 646 N N . ILE A 1 87 ? -14.442 2.923 28.935 1.00 88.69 87 ILE A N 1
ATOM 647 C CA . ILE A 1 87 ? -13.367 2.890 29.935 1.00 88.69 87 ILE A CA 1
ATOM 648 C C . ILE A 1 87 ? -13.186 4.282 30.553 1.00 88.69 87 ILE A C 1
ATOM 650 O O . ILE A 1 87 ? -13.165 4.395 31.775 1.00 88.69 87 ILE A O 1
ATOM 654 N N . ASP A 1 88 ? -13.134 5.344 29.744 1.00 88.88 88 ASP A N 1
ATOM 655 C CA . ASP A 1 88 ? -12.976 6.722 30.233 1.00 88.88 88 ASP A CA 1
ATOM 656 C C . ASP A 1 88 ? -14.169 7.177 31.095 1.00 88.88 88 ASP A C 1
ATOM 658 O O . ASP A 1 88 ? -13.995 7.762 32.165 1.00 88.88 88 ASP A O 1
ATOM 662 N N . LEU A 1 89 ? -15.394 6.833 30.681 1.00 87.62 89 LEU A N 1
ATOM 663 C CA . LEU A 1 89 ? -16.613 7.067 31.464 1.00 87.62 89 LEU A CA 1
ATOM 664 C C . LEU A 1 89 ? -16.591 6.326 32.809 1.00 87.62 89 LEU A C 1
ATOM 666 O O . LEU A 1 89 ? -16.963 6.903 33.832 1.00 87.62 89 LEU A O 1
ATOM 670 N N . ALA A 1 90 ? -16.142 5.067 32.828 1.00 84.56 90 ALA A N 1
ATOM 671 C CA . ALA A 1 90 ? -16.025 4.286 34.058 1.00 84.56 90 ALA A CA 1
ATOM 672 C C . ALA A 1 90 ? -14.982 4.886 35.018 1.00 84.56 90 ALA A C 1
ATOM 674 O O . ALA A 1 90 ? -15.263 5.025 36.209 1.00 84.56 90 ALA A O 1
ATOM 675 N N . LEU A 1 91 ? -13.826 5.315 34.496 1.00 84.56 91 LEU A N 1
ATOM 676 C CA . LEU A 1 91 ? -12.777 5.976 35.277 1.00 84.56 91 LEU A CA 1
ATOM 677 C C . LEU A 1 91 ? -13.262 7.305 35.876 1.00 84.56 91 LEU A C 1
ATOM 679 O O . LEU A 1 91 ? -13.063 7.549 37.066 1.00 84.56 91 LEU A O 1
ATOM 683 N N . LYS A 1 92 ? -13.958 8.142 35.094 1.00 82.56 92 LYS A N 1
ATOM 684 C CA . LYS A 1 92 ? -14.551 9.399 35.588 1.00 82.56 92 LYS A CA 1
ATOM 685 C C . LYS A 1 92 ? -15.584 9.152 36.688 1.00 82.56 92 LYS A C 1
ATOM 687 O O .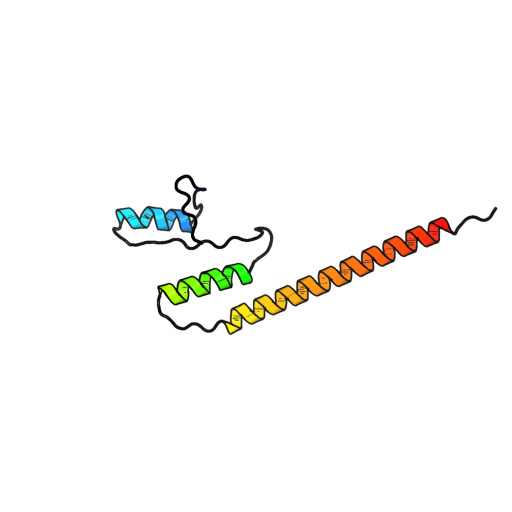 LYS A 1 92 ? -15.533 9.810 37.725 1.00 82.56 92 LYS A O 1
ATOM 692 N N . GLY A 1 93 ? -16.457 8.159 36.508 1.00 75.56 93 GLY A N 1
ATOM 693 C CA . GLY A 1 93 ? -17.470 7.795 37.501 1.00 75.56 93 GLY A CA 1
ATOM 694 C C . GLY A 1 93 ? -16.895 7.256 38.819 1.00 75.56 93 GLY A C 1
ATOM 695 O O . GLY A 1 93 ? -17.492 7.464 39.874 1.00 75.56 93 GLY A O 1
ATOM 696 N N . GLU A 1 94 ? -15.737 6.586 38.798 1.00 72.25 94 GLU A N 1
ATOM 697 C CA . GLU A 1 94 ? -15.039 6.147 40.017 1.00 72.25 94 GLU A CA 1
ATOM 698 C C . GLU A 1 94 ? -14.347 7.295 40.764 1.00 72.25 94 GLU A C 1
ATOM 700 O O . GLU A 1 94 ? -14.351 7.311 41.999 1.00 72.25 94 GLU A O 1
ATOM 705 N N . VAL A 1 95 ? -13.781 8.266 40.039 1.00 70.75 95 VAL A N 1
ATOM 706 C CA . VAL A 1 95 ? -13.165 9.468 40.630 1.00 70.75 95 VAL A CA 1
ATOM 707 C C . VAL A 1 95 ? -14.220 10.318 41.343 1.00 70.75 95 VAL A C 1
ATOM 709 O O . VAL A 1 95 ? -14.016 10.703 42.494 1.00 70.75 95 VAL A O 1
ATOM 712 N N . GLU A 1 96 ? -15.379 10.524 40.714 1.00 65.75 96 GLU A N 1
ATOM 713 C CA . GLU A 1 96 ? -16.504 11.272 41.296 1.00 65.75 96 GLU A CA 1
ATOM 714 C C . GLU A 1 96 ? -17.079 10.582 42.547 1.00 65.75 96 GLU A C 1
ATOM 716 O O . GLU A 1 96 ? -17.392 11.229 43.549 1.00 65.75 96 GLU A O 1
ATOM 721 N N . ARG A 1 97 ? -17.144 9.242 42.549 1.00 60.88 97 ARG A N 1
ATOM 722 C CA . ARG A 1 97 ? -17.603 8.465 43.714 1.00 60.88 97 ARG A CA 1
ATOM 723 C C . ARG A 1 97 ? -16.648 8.563 44.908 1.00 60.88 97 ARG A C 1
ATOM 725 O O . ARG A 1 97 ? -17.109 8.592 46.046 1.00 60.88 97 ARG A O 1
ATOM 732 N N . LYS A 1 98 ? -15.333 8.642 44.668 1.00 62.75 98 LYS A N 1
ATOM 733 C CA . LYS A 1 98 ? -14.331 8.849 45.729 1.00 62.75 98 LYS A CA 1
ATOM 734 C C . LYS A 1 98 ? -14.340 10.279 46.278 1.00 62.75 98 LYS A C 1
ATOM 736 O O . LYS A 1 98 ? -14.082 10.442 47.465 1.00 62.75 98 LYS A O 1
ATOM 741 N N . SER A 1 99 ? -14.683 11.294 45.476 1.00 58.38 99 SER A N 1
ATOM 742 C CA . SER A 1 99 ? -14.772 12.686 45.956 1.00 58.38 99 SER A CA 1
ATOM 743 C C . SER A 1 99 ? -15.995 12.980 46.831 1.00 58.38 99 SER A C 1
ATOM 745 O O . SER A 1 99 ? -15.962 13.925 47.611 1.00 58.38 99 SER A O 1
ATOM 747 N N . VAL A 1 100 ? -17.063 12.177 46.736 1.00 65.69 100 VAL A N 1
ATOM 748 C CA . VAL A 1 100 ? -18.295 12.346 47.538 1.00 65.69 100 VAL A CA 1
ATOM 749 C C . VAL A 1 100 ? -18.235 11.591 48.881 1.00 65.69 100 VAL A C 1
ATOM 751 O O . VAL A 1 100 ? -19.065 11.810 49.759 1.00 65.69 100 VAL A O 1
ATOM 754 N N . SER A 1 101 ? -17.231 10.736 49.101 1.00 66.00 101 SER A N 1
ATOM 755 C CA . SER A 1 101 ? -17.071 10.003 50.362 1.00 66.00 101 SER A CA 1
ATOM 756 C C . SER A 1 101 ? -16.287 10.815 51.401 1.00 66.00 101 SER A C 1
ATOM 758 O O . SER A 1 101 ? -15.111 10.551 51.640 1.00 66.00 101 SER A O 1
ATOM 760 N N . TYR A 1 102 ? -16.954 11.761 52.063 1.00 61.38 102 TYR A N 1
ATOM 761 C CA . TYR A 1 102 ? -16.503 12.333 53.337 1.00 61.38 102 TYR A CA 1
ATOM 762 C C . TYR A 1 102 ? -17.648 12.294 54.353 1.00 61.38 102 TYR A C 1
ATOM 764 O O . TYR A 1 102 ? -18.606 13.052 54.227 1.00 61.38 102 TYR A O 1
ATOM 772 N N . ILE A 1 103 ? -17.537 11.425 55.365 1.00 59.66 103 ILE A N 1
ATOM 773 C CA . ILE A 1 103 ? -18.287 11.538 56.625 1.00 59.66 103 ILE A CA 1
ATOM 774 C C . ILE A 1 103 ? -17.396 11.058 57.779 1.00 59.66 103 ILE A C 1
ATOM 776 O O . ILE A 1 103 ? -17.209 9.854 57.964 1.00 59.66 103 ILE A O 1
ATOM 780 N N . SER A 1 104 ? -16.854 12.010 58.539 1.00 51.12 104 SER A N 1
ATOM 781 C CA . SER A 1 104 ? -16.761 12.062 60.013 1.00 51.12 104 SER A CA 1
ATOM 782 C C . SER A 1 104 ? -16.104 13.377 60.408 1.00 51.12 104 SER A C 1
ATOM 784 O O . SER A 1 104 ? -14.977 13.624 59.926 1.00 51.12 104 SER A O 1
#

Nearest PDB structures (foldseek):
  6zs9-assembly1_AS  TM=2.076E-01  e=7.905E+00  Homo sapiens

Foldseek 3Di:
DDDDDPPDDQDDDPLNVVVVVCVVVVHDDDDQDFDDPPPDDDLVSVVVSVVVVCVVVVHDDDCVVSVVVVVVVVVVVVVVVVVVVVVVVVVVVVVVVVVPPDDD

Sequence (104 aa):
GVTVDRAGIPVVGISGLLLGLAKPKRLNAICLLGETSGYTPDPKAAKRILTILVKLLGVEIDFTGIDSHILRMVDVETKIRQAEEKIDLALKGEVERKSVSYIS

Solvent-accessible surface area (backbone atoms only — not comparable to full-atom values): 6660 Å² total; per-residue (Å²): 138,85,83,87,72,87,84,61,84,81,66,69,65,69,70,28,52,54,54,63,56,22,57,88,68,75,44,90,72,85,86,90,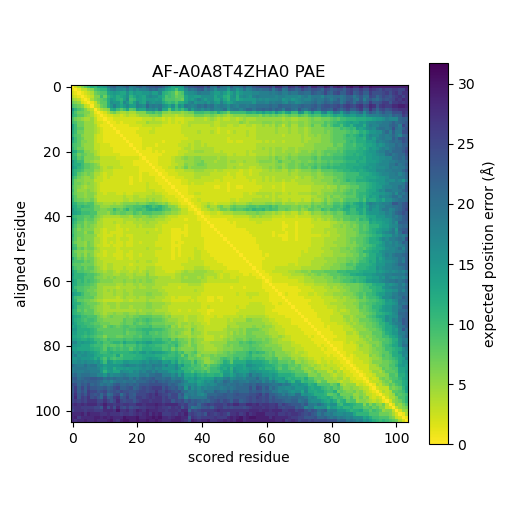82,61,79,70,90,79,84,63,92,53,55,65,37,50,50,54,49,48,56,51,50,35,64,75,70,72,57,89,78,86,56,65,70,57,51,54,51,44,53,52,50,53,52,54,53,52,52,50,51,55,51,51,52,52,49,53,51,51,54,52,54,52,54,55,55,60,73,68,69,77,90,133

Secondary structure (DSSP, 8-state):
-----SS-----SHHHHHHHHHTTTT-----------SSS--HHHHHHHHHHHHHHHT-----HHHHHHHHHHHHHHHHHHHHHHHHHHHHHHHHHHHHT----

Mean predicted aligned error: 9.0 Å

Radius of gyration: 24.05 Å; Cα contacts (8 Å, |Δi|>4): 32; chains: 1; bounding box: 40×26×80 Å

pLDDT: m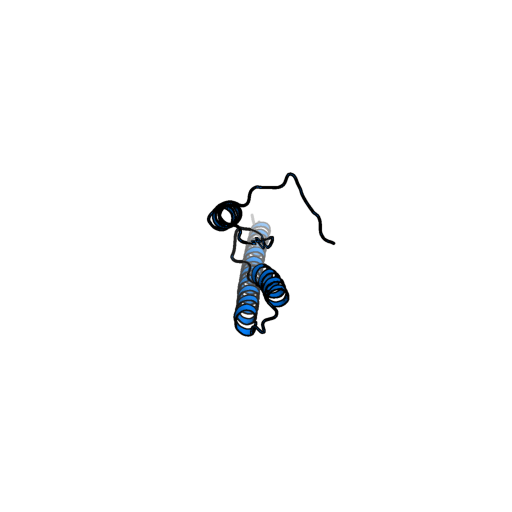ean 87.14, std 13.03, range [37.22, 97.44]